Protein AF-A0A510GII1-F1 (afdb_monomer)

pLDDT: mean 82.81, std 13.66, range [40.91, 98.44]

Solvent-accessible surface area (backbone atoms only — not comparable to full-atom values): 6158 Å² total; per-residue (Å²): 137,56,74,67,61,56,53,52,54,51,51,52,53,51,50,52,54,51,49,54,52,51,53,51,47,52,50,32,46,54,53,15,54,53,28,40,76,70,72,36,34,80,61,14,38,60,32,24,57,77,65,66,38,58,73,62,37,41,52,32,32,56,52,50,45,73,67,44,67,97,53,77,66,36,60,53,39,49,52,56,40,51,52,51,53,53,53,56,48,52,53,50,53,50,52,52,50,50,33,60,72,69,68,50,87,68,67,93,84,74,130

Organism: NCBI:txid238800

Secondary structure (DSSP, 8-state):
--HHHHHHHHHHHHHHHHHHHHHHHHHHHHHHHHHHHTT-HHHHHHHHHTTT-HHHHHHHHHHHHHH--SSTHHHHHHHHHHHHHHHHHHHHHHHHHHHHHTT----TT--

Mean predicted aligned error: 10.23 Å

Sequence (111 aa):
MSEEEDYNGALANYNAALTCNEELKEMYNKIGDMLFNLGREDSAIIFYRKNNKLDSILKCYDSLINKAEKPIKYDLYMDQGNELRFQKQQEADAAESYFKAAGVVRDPQKQ

Structure (mmCIF, N/CA/C/O backbone):
data_AF-A0A510GII1-F1
#
_entry.id   AF-A0A510GII1-F1
#
loop_
_atom_site.group_PDB
_atom_site.id
_atom_site.type_symbol
_atom_site.label_atom_id
_atom_site.label_alt_id
_atom_site.label_comp_id
_atom_site.label_asym_id
_atom_site.label_entity_id
_atom_site.label_seq_id
_atom_site.pdbx_PDB_ins_code
_atom_site.Cartn_x
_atom_site.Cartn_y
_atom_site.Cartn_z
_atom_site.occupancy
_atom_site.B_iso_or_equiv
_atom_site.auth_seq_id
_atom_site.auth_comp_id
_atom_site.auth_asym_id
_atom_site.auth_atom_id
_atom_site.pdbx_PDB_model_num
ATOM 1 N N . MET A 1 1 ? -33.569 3.360 30.890 1.00 53.44 1 MET A N 1
ATOM 2 C CA . MET A 1 1 ? -32.369 3.373 30.041 1.00 53.44 1 MET A CA 1
ATOM 3 C C . MET A 1 1 ? -31.806 4.768 30.140 1.00 53.44 1 MET A C 1
ATOM 5 O O . MET A 1 1 ? -32.528 5.713 29.836 1.00 53.44 1 MET A O 1
ATOM 9 N N . SER A 1 2 ? -30.643 4.900 30.771 1.00 67.75 2 SER A N 1
ATOM 10 C CA . SER A 1 2 ? -29.988 6.193 30.981 1.00 67.75 2 SER A CA 1
ATOM 11 C C . SER A 1 2 ? -29.256 6.609 29.707 1.00 67.75 2 SER A C 1
ATOM 13 O O . SER A 1 2 ? -28.845 5.758 28.924 1.00 67.75 2 SER A O 1
ATOM 15 N N . GLU A 1 3 ? -29.053 7.911 29.513 1.00 64.50 3 GLU A N 1
ATOM 16 C CA . GLU A 1 3 ? -28.280 8.449 28.384 1.00 64.50 3 GLU A CA 1
ATOM 17 C C . GLU A 1 3 ? -26.870 7.820 28.290 1.00 64.50 3 GLU A C 1
ATOM 19 O O . GLU A 1 3 ? -26.337 7.643 27.199 1.00 64.50 3 GLU A O 1
ATOM 24 N N . GLU A 1 4 ? -26.289 7.386 29.416 1.00 64.75 4 GLU A N 1
ATOM 25 C CA . GLU A 1 4 ? -25.009 6.662 29.466 1.00 64.75 4 GLU A CA 1
ATOM 26 C C . GLU A 1 4 ? -25.027 5.284 28.776 1.00 64.75 4 GLU A C 1
ATOM 28 O O . GLU A 1 4 ? -24.008 4.880 28.212 1.00 64.75 4 GLU A O 1
ATOM 33 N N . GLU A 1 5 ? -26.147 4.551 28.784 1.00 71.81 5 GLU A N 1
ATOM 34 C CA . GLU A 1 5 ? -26.258 3.277 28.050 1.00 71.81 5 GLU A CA 1
ATOM 35 C C . GLU A 1 5 ? -26.227 3.506 26.530 1.00 71.81 5 GLU A C 1
ATOM 37 O O . GLU A 1 5 ? -25.550 2.765 25.812 1.00 71.81 5 GLU A O 1
ATOM 42 N N . ASP A 1 6 ? -26.873 4.573 26.046 1.00 74.62 6 ASP A N 1
ATOM 43 C CA . ASP A 1 6 ? -26.901 4.924 24.620 1.00 74.62 6 ASP A CA 1
ATOM 44 C C . ASP A 1 6 ? -25.528 5.400 24.112 1.00 74.62 6 ASP A C 1
ATOM 46 O O . ASP A 1 6 ? -25.091 5.000 23.026 1.00 74.62 6 ASP A O 1
ATOM 50 N N . TYR A 1 7 ? -24.788 6.189 24.903 1.00 81.62 7 TYR A N 1
ATOM 51 C CA . TYR A 1 7 ? -23.439 6.633 24.520 1.00 81.62 7 TYR A CA 1
ATOM 52 C C . TYR A 1 7 ? -22.437 5.478 24.431 1.00 81.62 7 TYR A C 1
ATOM 54 O O . TYR A 1 7 ? -21.626 5.433 23.501 1.00 81.62 7 TYR A O 1
ATOM 62 N N . ASN A 1 8 ? -22.503 4.517 25.353 1.00 85.19 8 ASN A N 1
ATOM 63 C CA . ASN A 1 8 ? -21.622 3.350 25.324 1.00 85.19 8 ASN A CA 1
ATOM 64 C C . ASN A 1 8 ? -21.906 2.447 24.112 1.00 85.19 8 ASN A C 1
ATOM 66 O O . ASN A 1 8 ? -20.969 1.981 23.460 1.00 85.19 8 ASN A O 1
ATOM 70 N N . GLY A 1 9 ? -23.182 2.257 23.756 1.00 86.94 9 GLY A N 1
ATOM 71 C CA . GLY A 1 9 ? -23.571 1.536 22.541 1.00 86.94 9 GLY A CA 1
ATOM 72 C C . GLY A 1 9 ? -23.087 2.227 21.261 1.00 86.94 9 GLY A C 1
ATOM 73 O O . GLY A 1 9 ? -22.551 1.575 20.361 1.00 86.94 9 GLY A O 1
ATOM 74 N N . ALA A 1 10 ? -23.200 3.557 21.190 1.00 86.06 10 ALA A N 1
ATOM 75 C CA . ALA A 1 10 ? -22.697 4.336 20.060 1.00 86.06 10 ALA A CA 1
ATOM 76 C C . ALA A 1 10 ? -21.168 4.229 19.913 1.00 86.06 10 ALA A C 1
ATOM 78 O O . ALA A 1 10 ? -20.672 3.980 18.813 1.00 86.06 10 ALA A O 1
ATOM 79 N N . LEU A 1 11 ? -20.417 4.352 21.012 1.00 90.44 11 LEU A N 1
ATOM 80 C CA . LEU A 1 11 ? -18.958 4.206 21.010 1.00 90.44 11 LEU A CA 1
ATOM 81 C C . LEU A 1 11 ? -18.512 2.807 20.569 1.00 90.44 11 LEU A C 1
ATOM 83 O O . LEU A 1 11 ? -17.578 2.688 19.776 1.00 90.44 11 LEU A O 1
ATOM 87 N N . ALA A 1 12 ? -19.193 1.753 21.026 1.00 90.19 12 ALA A N 1
ATOM 88 C CA . ALA A 1 12 ? -18.911 0.386 20.593 1.00 90.19 12 ALA A CA 1
ATOM 89 C C . ALA A 1 12 ? -19.109 0.212 19.075 1.00 90.19 12 ALA A C 1
ATOM 91 O O . ALA A 1 12 ? -18.253 -0.369 18.407 1.00 90.19 12 ALA A O 1
ATOM 92 N N . ASN A 1 13 ? -20.184 0.781 18.516 1.00 87.88 13 ASN A N 1
ATOM 93 C CA . ASN A 1 13 ? -20.448 0.751 17.075 1.00 87.88 13 ASN A CA 1
ATOM 94 C C . ASN A 1 13 ? -19.396 1.527 16.266 1.00 87.88 13 ASN A C 1
ATOM 96 O O . ASN A 1 13 ? -18.940 1.038 15.232 1.00 87.88 13 ASN A O 1
ATOM 100 N N . TYR A 1 14 ? -18.972 2.708 16.733 1.00 88.38 14 TYR A N 1
ATOM 101 C CA . TYR A 1 14 ? -17.901 3.467 16.078 1.00 88.38 14 TYR A CA 1
ATOM 102 C C . TYR A 1 14 ? -16.565 2.729 16.118 1.00 88.38 14 TYR A C 1
ATOM 104 O O . TYR A 1 14 ? -15.886 2.657 15.096 1.00 88.38 14 TYR A O 1
ATOM 112 N N . ASN A 1 15 ? -16.207 2.135 17.258 1.00 87.81 15 ASN A N 1
ATOM 113 C CA . ASN A 1 15 ? -14.986 1.342 17.377 1.00 87.81 15 ASN A CA 1
ATOM 114 C C . ASN A 1 15 ? -15.014 0.131 16.441 1.00 87.81 15 ASN A C 1
ATOM 116 O O . ASN A 1 15 ? -14.044 -0.093 15.726 1.00 87.81 15 ASN A O 1
ATOM 120 N N . ALA A 1 16 ? -16.135 -0.593 16.363 1.00 87.62 16 ALA A N 1
ATOM 121 C CA . ALA A 1 16 ? -16.283 -1.700 15.422 1.00 87.62 16 ALA A CA 1
ATOM 122 C C . ALA A 1 16 ? -16.113 -1.238 13.963 1.00 87.62 16 ALA A C 1
ATOM 124 O O . ALA A 1 16 ? -15.389 -1.868 13.194 1.00 87.62 16 ALA A O 1
ATOM 125 N N . ALA A 1 17 ? -16.712 -0.102 13.590 1.00 87.19 17 ALA A N 1
ATOM 126 C CA . ALA A 1 17 ? -16.550 0.470 12.256 1.00 87.19 17 ALA A CA 1
ATOM 127 C C . ALA A 1 17 ? -15.093 0.879 11.961 1.00 87.19 17 ALA A C 1
ATOM 129 O O . ALA A 1 17 ? -14.602 0.655 10.852 1.00 87.19 17 ALA A O 1
ATOM 130 N N . LEU A 1 18 ? -14.386 1.454 12.940 1.00 88.31 18 LEU A N 1
ATOM 131 C CA . LEU A 1 18 ? -12.964 1.787 12.823 1.00 88.31 18 LEU A CA 1
ATOM 132 C C . LEU A 1 18 ? -12.108 0.527 12.649 1.00 88.31 18 LEU A C 1
ATOM 134 O O . LEU A 1 18 ? -11.320 0.474 11.707 1.00 88.31 18 LEU A O 1
ATOM 138 N N . THR A 1 19 ? -12.320 -0.508 13.466 1.00 88.56 19 THR A N 1
ATOM 139 C CA . THR A 1 19 ? -11.606 -1.789 13.358 1.00 88.56 19 THR A CA 1
ATOM 140 C C . THR A 1 19 ? -11.835 -2.453 12.002 1.00 88.56 19 THR A C 1
ATOM 142 O O . THR A 1 19 ? -10.872 -2.827 11.339 1.00 88.56 19 THR A O 1
ATOM 145 N N . CYS A 1 20 ? -13.079 -2.526 11.516 1.00 86.88 20 CYS A N 1
ATOM 146 C CA . CYS A 1 20 ? -13.356 -3.073 10.184 1.00 86.88 20 CYS A CA 1
ATOM 147 C C . CYS A 1 20 ? -12.639 -2.287 9.074 1.00 86.88 20 CYS A C 1
ATOM 149 O O . CYS A 1 20 ? -12.144 -2.877 8.112 1.00 86.88 20 CYS A O 1
ATOM 151 N N . ASN A 1 21 ? -12.555 -0.959 9.198 1.00 86.75 21 ASN A N 1
ATOM 152 C CA . ASN A 1 21 ? -11.811 -0.136 8.247 1.00 86.75 21 ASN A CA 1
ATOM 153 C C . ASN A 1 21 ? -10.301 -0.407 8.308 1.00 86.75 21 ASN A C 1
ATOM 155 O O . ASN A 1 21 ? -9.644 -0.406 7.268 1.00 86.75 21 ASN A O 1
ATOM 159 N N . GLU A 1 22 ? -9.738 -0.631 9.494 1.00 90.81 22 GLU A N 1
ATOM 160 C CA . GLU A 1 22 ? -8.325 -0.983 9.672 1.00 90.81 22 GLU A CA 1
ATOM 161 C C . GLU A 1 22 ? -7.997 -2.356 9.081 1.00 90.81 22 GLU A C 1
ATOM 163 O O . GLU A 1 22 ? -7.058 -2.466 8.290 1.00 90.81 22 GLU A O 1
ATOM 168 N N . GLU A 1 23 ? -8.812 -3.373 9.363 1.00 92.94 23 GLU A N 1
ATOM 169 C CA . GLU A 1 23 ? -8.666 -4.713 8.784 1.00 92.94 23 GLU A CA 1
ATOM 170 C C . GLU A 1 23 ? -8.775 -4.675 7.255 1.00 92.94 23 GLU A C 1
ATOM 172 O O . GLU A 1 23 ? -7.974 -5.288 6.546 1.00 92.94 23 GLU A O 1
ATOM 177 N N . LEU A 1 24 ? -9.721 -3.898 6.717 1.00 91.94 24 LEU A N 1
ATOM 178 C CA . LEU A 1 24 ? -9.875 -3.727 5.274 1.00 91.94 24 LEU A CA 1
ATOM 179 C C . LEU A 1 24 ? -8.637 -3.071 4.643 1.00 91.94 24 LEU A C 1
ATOM 181 O O . LEU A 1 24 ? -8.164 -3.518 3.592 1.00 91.94 24 LEU A O 1
ATOM 185 N N . LYS A 1 25 ? -8.073 -2.044 5.293 1.00 92.50 25 LYS A N 1
ATOM 186 C CA . LYS A 1 25 ? -6.812 -1.423 4.863 1.00 92.50 25 LYS A CA 1
ATOM 187 C C . LYS A 1 25 ? -5.672 -2.442 4.895 1.00 92.50 25 LYS A C 1
ATOM 189 O O . LYS A 1 25 ? -4.926 -2.552 3.921 1.00 92.50 25 LYS A O 1
ATOM 194 N N . GLU A 1 26 ? -5.538 -3.218 5.965 1.00 93.81 26 GLU A N 1
ATOM 195 C CA . GLU A 1 26 ? -4.512 -4.259 6.060 1.00 93.81 26 GLU A CA 1
ATOM 196 C C . GLU A 1 26 ? -4.653 -5.294 4.933 1.00 93.81 26 GLU A C 1
ATOM 198 O O . GLU A 1 26 ? -3.665 -5.650 4.285 1.00 93.81 26 GLU A O 1
ATOM 203 N N . MET A 1 27 ? -5.881 -5.713 4.625 1.00 95.62 27 MET A N 1
ATOM 204 C CA . MET A 1 27 ? -6.162 -6.658 3.546 1.00 95.62 27 MET A CA 1
ATOM 205 C C . MET A 1 27 ? -5.765 -6.120 2.171 1.00 95.62 27 MET A C 1
ATOM 207 O O . MET A 1 27 ? -5.093 -6.824 1.414 1.00 95.62 27 MET A O 1
ATOM 211 N N . TYR A 1 28 ? -6.100 -4.868 1.844 1.00 96.94 28 TYR A N 1
ATOM 212 C CA . TYR A 1 28 ? -5.642 -4.251 0.595 1.00 96.94 28 TYR A CA 1
ATOM 213 C C . TYR A 1 28 ? -4.111 -4.198 0.505 1.00 96.94 28 TYR A C 1
ATOM 215 O O . TYR A 1 28 ? -3.553 -4.487 -0.554 1.00 96.94 28 TYR A O 1
ATOM 223 N N . ASN A 1 29 ? -3.424 -3.903 1.614 1.00 95.06 29 ASN A N 1
ATOM 224 C CA . ASN A 1 29 ? -1.961 -3.909 1.652 1.00 95.06 29 ASN A CA 1
ATOM 225 C C . ASN A 1 29 ? -1.392 -5.305 1.377 1.00 95.06 29 ASN A C 1
ATOM 227 O O . ASN A 1 29 ? -0.509 -5.435 0.532 1.00 95.06 29 ASN A O 1
ATOM 231 N N . LYS A 1 30 ? -1.929 -6.344 2.030 1.00 97.69 30 LYS A N 1
ATOM 232 C CA . LYS A 1 30 ? -1.499 -7.738 1.834 1.00 97.69 30 LYS A CA 1
ATOM 233 C C . LYS A 1 30 ? -1.705 -8.213 0.397 1.00 97.69 30 LYS A C 1
ATOM 235 O O . LYS A 1 30 ? -0.823 -8.857 -0.164 1.00 97.69 30 LYS A O 1
ATOM 240 N N . ILE A 1 31 ? -2.841 -7.876 -0.218 1.00 97.56 31 ILE A N 1
ATOM 241 C CA . ILE A 1 31 ? -3.114 -8.225 -1.619 1.00 97.56 31 ILE A CA 1
ATOM 242 C C . ILE A 1 31 ? -2.133 -7.509 -2.554 1.00 97.56 31 ILE A C 1
ATOM 244 O O . ILE A 1 31 ? -1.590 -8.142 -3.458 1.00 97.56 31 ILE A O 1
ATOM 248 N N . GLY A 1 32 ? -1.866 -6.219 -2.321 1.00 97.94 32 GLY A N 1
ATOM 249 C CA . GLY A 1 32 ? -0.861 -5.467 -3.075 1.00 97.94 32 GLY A CA 1
ATOM 250 C C . GLY A 1 32 ? 0.531 -6.097 -2.974 1.00 97.94 32 GLY A C 1
ATOM 251 O O . GLY A 1 32 ? 1.159 -6.344 -4.001 1.00 97.94 32 GLY A O 1
ATOM 252 N N . ASP A 1 33 ? 0.968 -6.441 -1.758 1.00 98.06 33 ASP A N 1
ATOM 253 C CA . ASP A 1 33 ? 2.270 -7.074 -1.507 1.00 98.06 33 ASP A CA 1
ATOM 254 C C . ASP A 1 33 ? 2.368 -8.448 -2.200 1.00 98.06 33 ASP A C 1
ATOM 256 O O . ASP A 1 33 ? 3.368 -8.755 -2.850 1.00 98.06 33 ASP A O 1
ATOM 260 N N . MET A 1 34 ? 1.306 -9.257 -2.146 1.00 98.44 34 MET A N 1
ATOM 261 C CA . MET A 1 34 ? 1.235 -10.538 -2.853 1.00 98.44 34 MET A CA 1
ATOM 262 C C . MET A 1 34 ? 1.325 -10.362 -4.377 1.00 98.44 34 MET A C 1
ATOM 264 O O . MET A 1 34 ? 2.083 -11.073 -5.032 1.00 98.44 34 MET A O 1
ATOM 268 N N . LEU A 1 35 ? 0.578 -9.416 -4.954 1.00 98.25 35 LEU A N 1
ATOM 269 C CA . LEU A 1 35 ? 0.597 -9.147 -6.397 1.00 98.25 35 LEU A CA 1
ATOM 270 C C . LEU A 1 35 ? 1.960 -8.634 -6.866 1.00 98.25 35 LEU A C 1
ATOM 272 O O . LEU A 1 35 ? 2.443 -9.067 -7.911 1.00 98.25 35 LEU A O 1
ATOM 276 N N . PHE A 1 36 ? 2.593 -7.758 -6.086 1.00 97.50 36 PHE A N 1
ATOM 277 C CA . PHE A 1 36 ? 3.939 -7.269 -6.368 1.00 97.50 36 PHE A CA 1
ATOM 278 C C . PHE A 1 36 ? 4.954 -8.419 -6.380 1.00 97.50 36 PHE A C 1
ATOM 280 O O . PHE A 1 36 ? 5.701 -8.567 -7.345 1.00 97.50 36 PHE A O 1
ATOM 287 N N . ASN A 1 37 ? 4.916 -9.296 -5.371 1.00 96.75 37 ASN A N 1
ATOM 288 C CA . ASN A 1 37 ? 5.798 -10.466 -5.290 1.00 96.75 37 ASN A CA 1
ATOM 289 C C . ASN A 1 37 ? 5.572 -11.473 -6.433 1.00 96.75 37 ASN A C 1
ATOM 291 O O . ASN A 1 37 ? 6.498 -12.180 -6.823 1.00 96.75 37 ASN A O 1
ATOM 295 N N . LEU A 1 38 ? 4.364 -11.518 -7.002 1.00 97.19 38 LEU A N 1
ATOM 296 C CA . LEU A 1 38 ? 4.043 -12.297 -8.203 1.00 97.19 38 LEU A CA 1
ATOM 297 C C . LEU A 1 38 ? 4.452 -11.599 -9.516 1.00 97.19 38 LEU A C 1
ATOM 299 O O . LEU A 1 38 ? 4.161 -12.117 -10.594 1.00 97.19 38 LEU A O 1
ATOM 303 N N . GLY A 1 39 ? 5.088 -10.423 -9.456 1.00 94.31 39 GLY A N 1
ATOM 304 C CA . GLY A 1 39 ? 5.480 -9.640 -10.630 1.00 94.31 39 GLY A CA 1
ATOM 305 C C . GLY A 1 39 ? 4.295 -9.053 -11.400 1.00 94.31 39 GLY A C 1
ATOM 306 O O . GLY A 1 39 ? 4.367 -8.919 -12.620 1.00 94.31 39 GLY A O 1
ATOM 307 N N . ARG A 1 40 ? 3.185 -8.772 -10.704 1.00 96.25 40 ARG A N 1
ATOM 308 C CA . ARG A 1 40 ? 1.972 -8.134 -11.239 1.00 96.25 40 ARG A CA 1
ATOM 309 C C . ARG A 1 40 ? 1.852 -6.698 -10.727 1.00 96.25 40 ARG A C 1
ATOM 311 O O . ARG A 1 40 ? 0.872 -6.345 -10.069 1.00 96.25 40 ARG A O 1
ATOM 318 N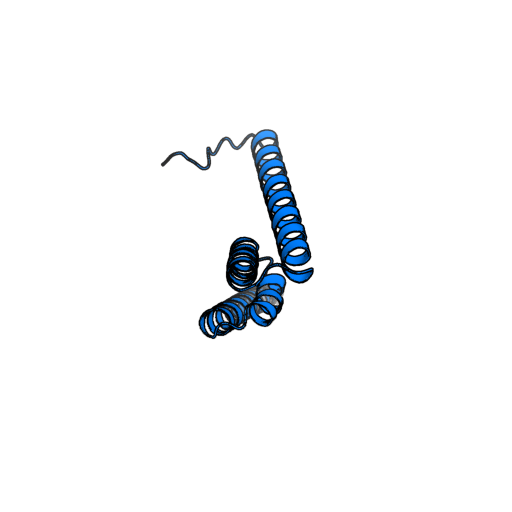 N . GLU A 1 41 ? 2.847 -5.869 -11.020 1.00 95.19 41 GLU A N 1
ATOM 319 C CA . GLU A 1 41 ? 2.963 -4.503 -10.496 1.00 95.19 41 GLU A CA 1
ATOM 320 C C . GLU A 1 41 ? 1.767 -3.608 -10.845 1.00 95.19 41 GLU A C 1
ATOM 322 O O . GLU A 1 41 ? 1.233 -2.946 -9.958 1.00 95.19 41 GLU A O 1
ATOM 327 N N . ASP A 1 42 ? 1.275 -3.644 -12.091 1.00 92.69 42 ASP A N 1
ATOM 328 C CA . ASP A 1 42 ? 0.095 -2.861 -12.504 1.00 92.69 42 ASP A CA 1
ATOM 329 C C . ASP A 1 42 ? -1.133 -3.182 -11.626 1.00 92.69 42 ASP A C 1
ATOM 331 O O . ASP A 1 42 ? -1.905 -2.299 -11.249 1.00 92.69 42 ASP A O 1
ATOM 335 N N . SER A 1 43 ? -1.302 -4.458 -11.253 1.00 95.12 43 SER A N 1
ATOM 336 C CA . SER A 1 43 ? -2.384 -4.886 -10.358 1.00 95.12 43 SER A CA 1
ATOM 337 C C . SER A 1 43 ? -2.116 -4.482 -8.908 1.00 95.12 43 SER A C 1
ATOM 339 O O . SER A 1 43 ? -3.041 -4.062 -8.216 1.00 95.12 43 SER A O 1
ATOM 341 N N . ALA A 1 44 ? -0.866 -4.569 -8.445 1.00 97.44 44 ALA A N 1
ATOM 342 C CA . ALA A 1 44 ? -0.483 -4.154 -7.097 1.00 97.44 44 ALA A CA 1
ATOM 343 C C . ALA A 1 44 ? -0.773 -2.661 -6.851 1.00 97.44 44 ALA A C 1
ATOM 345 O O . ALA A 1 44 ? -1.314 -2.303 -5.801 1.00 97.44 44 ALA A O 1
ATOM 346 N N . ILE A 1 45 ? -0.520 -1.799 -7.847 1.00 95.94 45 ILE A N 1
ATOM 347 C CA . ILE A 1 45 ? -0.803 -0.354 -7.786 1.00 95.94 45 ILE A CA 1
ATOM 348 C C . ILE A 1 45 ? -2.277 -0.079 -7.460 1.00 95.94 45 ILE A C 1
ATOM 350 O O . ILE A 1 45 ? -2.566 0.791 -6.637 1.00 95.94 45 ILE A O 1
ATOM 354 N N . ILE A 1 46 ? -3.217 -0.826 -8.051 1.00 95.25 46 ILE A N 1
ATOM 355 C CA . ILE A 1 46 ? -4.659 -0.648 -7.805 1.00 95.25 46 ILE A CA 1
ATOM 356 C C . ILE A 1 46 ? -4.990 -0.842 -6.320 1.00 95.25 46 ILE A C 1
ATOM 358 O O . ILE A 1 46 ? -5.748 -0.054 -5.752 1.00 95.25 46 ILE A O 1
ATOM 362 N N . PHE A 1 47 ? -4.408 -1.861 -5.685 1.00 96.19 47 PHE A N 1
ATOM 363 C CA . PHE A 1 47 ? -4.655 -2.167 -4.276 1.00 96.19 47 PHE A CA 1
ATOM 364 C C . PHE A 1 47 ? -3.935 -1.200 -3.337 1.00 96.19 47 PHE A C 1
ATOM 366 O O . PHE A 1 47 ? -4.543 -0.719 -2.383 1.00 96.19 47 PHE A O 1
ATOM 373 N N . TYR A 1 48 ? -2.694 -0.816 -3.635 1.00 96.38 48 TYR A N 1
ATOM 374 C CA . TYR A 1 48 ? -1.988 0.190 -2.837 1.00 96.38 48 TYR A CA 1
ATOM 375 C C . TYR A 1 48 ? -2.648 1.573 -2.884 1.00 96.38 48 TYR A C 1
ATOM 377 O O . TYR A 1 48 ? -2.644 2.286 -1.877 1.00 96.38 48 TYR A O 1
ATOM 385 N N . ARG A 1 49 ? -3.280 1.938 -4.009 1.00 94.31 49 ARG A N 1
ATOM 386 C CA . ARG A 1 49 ? -4.064 3.179 -4.137 1.00 94.31 49 ARG A CA 1
ATOM 387 C C . ARG A 1 49 ? -5.286 3.214 -3.221 1.00 94.31 49 ARG A C 1
ATOM 389 O O . ARG A 1 49 ? -5.686 4.299 -2.824 1.00 94.31 49 ARG A O 1
ATOM 396 N N . LYS A 1 50 ? -5.856 2.067 -2.824 1.00 92.25 50 LYS A N 1
ATOM 397 C CA . LYS A 1 50 ? -6.982 2.036 -1.866 1.00 92.25 50 LYS A CA 1
ATOM 398 C C . LYS A 1 50 ? -6.608 2.581 -0.486 1.00 92.25 50 LYS A C 1
ATOM 400 O O . LYS A 1 50 ? -7.491 3.037 0.231 1.00 92.25 50 LYS A O 1
ATOM 405 N N . ASN A 1 51 ? -5.317 2.573 -0.153 1.00 91.50 51 ASN A N 1
ATOM 406 C CA . ASN A 1 51 ? -4.788 3.032 1.129 1.00 91.50 51 ASN A CA 1
ATOM 407 C C . ASN A 1 51 ? -3.788 4.186 0.998 1.00 91.50 51 ASN A C 1
ATOM 409 O O . ASN A 1 51 ? -3.074 4.461 1.958 1.00 91.50 51 ASN A O 1
ATOM 413 N N . ASN A 1 52 ? -3.673 4.812 -0.180 1.00 89.25 52 ASN A N 1
ATOM 414 C CA . ASN A 1 52 ? -2.658 5.834 -0.463 1.00 89.25 52 ASN A CA 1
ATOM 415 C C . ASN A 1 52 ? -1.232 5.398 -0.059 1.00 89.25 52 ASN A C 1
ATOM 417 O O . ASN A 1 52 ? -0.451 6.193 0.458 1.00 89.25 52 ASN A O 1
ATOM 421 N N . LYS A 1 53 ? -0.864 4.124 -0.274 1.00 93.12 53 LYS A N 1
ATOM 422 C CA . LYS A 1 53 ? 0.465 3.591 0.090 1.00 93.12 53 LYS A CA 1
ATOM 423 C C . LYS A 1 53 ? 1.511 4.021 -0.949 1.00 93.12 53 LYS A C 1
ATOM 425 O O . LYS A 1 53 ? 2.011 3.198 -1.718 1.00 93.12 53 LYS A O 1
ATOM 430 N N . LEU A 1 54 ? 1.807 5.323 -0.989 1.00 89.56 54 LEU A N 1
ATOM 431 C CA . LEU A 1 54 ? 2.625 5.979 -2.017 1.00 89.56 54 LEU A CA 1
ATOM 432 C C . LEU A 1 54 ? 3.989 5.303 -2.205 1.00 89.56 54 LEU A C 1
ATOM 434 O O . LEU A 1 54 ? 4.386 5.041 -3.334 1.00 89.56 54 LEU A O 1
ATOM 438 N N . ASP A 1 55 ? 4.660 4.921 -1.116 1.00 91.62 55 ASP A N 1
ATOM 439 C CA . ASP A 1 55 ? 5.965 4.246 -1.183 1.00 91.62 55 ASP A CA 1
ATOM 440 C C . ASP A 1 55 ? 5.914 2.899 -1.898 1.00 91.62 55 ASP A C 1
ATOM 442 O O . ASP A 1 55 ? 6.821 2.544 -2.649 1.00 91.62 55 ASP A O 1
ATOM 446 N N . SER A 1 56 ? 4.841 2.140 -1.694 1.00 95.44 56 SER A N 1
ATOM 447 C CA . SER A 1 56 ? 4.647 0.871 -2.390 1.00 95.44 56 SER A CA 1
ATOM 448 C C . SER A 1 56 ? 4.281 1.077 -3.858 1.00 95.44 56 SER A C 1
ATOM 450 O O . SER A 1 56 ? 4.737 0.316 -4.709 1.00 95.44 56 SER A O 1
ATOM 452 N N . ILE A 1 57 ? 3.509 2.120 -4.174 1.00 93.94 57 ILE A N 1
ATOM 453 C CA . ILE A 1 57 ? 3.184 2.489 -5.558 1.00 93.94 57 ILE A CA 1
ATOM 454 C C . ILE A 1 57 ? 4.455 2.908 -6.311 1.00 93.94 57 ILE A C 1
ATOM 456 O O . ILE A 1 57 ? 4.683 2.438 -7.422 1.00 93.94 57 ILE A O 1
ATOM 460 N N . LEU A 1 58 ? 5.316 3.723 -5.696 1.00 92.06 58 LEU A N 1
ATOM 461 C CA . LEU A 1 58 ? 6.597 4.134 -6.279 1.00 92.06 58 LEU A CA 1
ATOM 462 C C . LEU A 1 58 ? 7.502 2.935 -6.571 1.00 92.06 58 LEU A C 1
ATOM 464 O O . LEU A 1 58 ? 8.022 2.829 -7.676 1.00 92.06 58 LEU A O 1
ATOM 468 N N . LYS A 1 59 ? 7.604 1.976 -5.641 1.00 93.75 59 LYS A N 1
ATOM 469 C CA . LYS A 1 59 ? 8.343 0.722 -5.874 1.00 93.75 59 LYS A CA 1
ATOM 470 C C . LYS A 1 59 ? 7.797 -0.079 -7.059 1.00 93.75 59 LYS A C 1
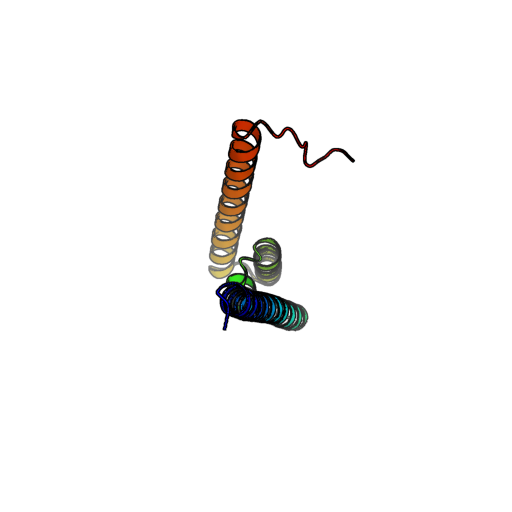ATOM 472 O O . LYS A 1 59 ? 8.573 -0.693 -7.786 1.00 93.75 59 LYS A O 1
ATOM 477 N N . CYS A 1 60 ? 6.477 -0.083 -7.263 1.00 92.44 60 CYS A N 1
ATOM 478 C CA . CYS A 1 60 ? 5.868 -0.721 -8.431 1.00 92.44 60 CYS A CA 1
ATOM 479 C C . CYS A 1 60 ? 6.292 -0.025 -9.725 1.00 92.44 60 CYS A C 1
ATOM 481 O O . CYS A 1 60 ? 6.679 -0.709 -10.669 1.00 92.44 60 CYS A O 1
ATOM 483 N N . TYR A 1 61 ? 6.265 1.311 -9.758 1.00 91.25 61 TYR A N 1
ATOM 484 C CA . TYR A 1 61 ? 6.728 2.070 -10.918 1.00 91.25 61 TYR A CA 1
ATOM 485 C C . TYR A 1 61 ? 8.212 1.840 -11.191 1.00 91.25 61 TYR A C 1
ATOM 487 O O . TYR A 1 61 ? 8.550 1.498 -12.318 1.00 91.25 61 TYR A O 1
ATOM 495 N N . ASP A 1 62 ? 9.077 1.914 -10.176 1.00 90.31 62 ASP A N 1
ATOM 496 C CA . ASP A 1 62 ? 10.511 1.638 -10.332 1.00 90.31 62 ASP A CA 1
ATOM 497 C C . ASP A 1 62 ? 10.750 0.217 -10.892 1.00 90.31 62 ASP A C 1
ATOM 499 O O . ASP A 1 62 ? 11.559 0.027 -11.801 1.00 90.31 62 ASP A O 1
ATOM 503 N N . SER A 1 63 ? 10.009 -0.791 -10.408 1.00 91.75 63 SER A N 1
ATOM 504 C CA . SER A 1 63 ? 10.076 -2.162 -10.942 1.00 91.75 63 SER A CA 1
ATOM 505 C C . SER A 1 63 ? 9.620 -2.243 -12.406 1.00 91.75 63 SER A C 1
ATOM 507 O O . SER A 1 63 ? 10.295 -2.855 -13.236 1.00 91.75 63 SER A O 1
ATOM 509 N N . LEU A 1 64 ? 8.502 -1.594 -12.752 1.0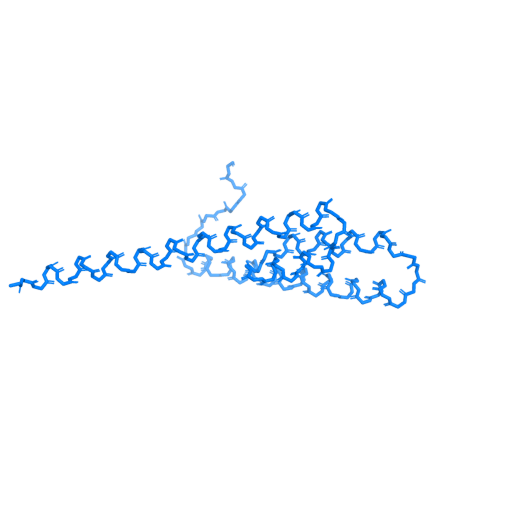0 89.56 64 LEU A N 1
ATOM 510 C CA . LEU A 1 64 ? 7.974 -1.548 -14.121 1.00 89.56 64 LEU A CA 1
ATOM 511 C C . LEU A 1 64 ? 8.935 -0.850 -15.088 1.00 89.56 64 LEU A C 1
ATOM 513 O O . LEU A 1 64 ? 9.141 -1.343 -16.193 1.00 89.56 64 LEU A O 1
ATOM 517 N N . ILE A 1 65 ? 9.552 0.252 -14.662 1.00 87.00 65 ILE A N 1
ATOM 518 C CA . ILE A 1 65 ? 10.569 0.998 -15.412 1.00 87.00 65 ILE A CA 1
ATOM 519 C C . ILE A 1 65 ? 11.778 0.105 -15.706 1.00 87.00 65 ILE A C 1
ATOM 521 O O . ILE A 1 65 ? 12.241 0.060 -16.842 1.00 87.00 65 ILE A O 1
ATOM 525 N N . ASN A 1 66 ? 12.252 -0.653 -14.712 1.00 86.44 66 ASN A N 1
ATOM 526 C CA . ASN A 1 66 ? 13.372 -1.583 -14.883 1.00 86.44 66 ASN A CA 1
ATOM 527 C C . ASN A 1 66 ? 13.043 -2.756 -15.822 1.00 86.44 66 ASN A C 1
ATOM 529 O O . ASN A 1 66 ? 13.935 -3.273 -16.493 1.00 86.44 66 ASN A O 1
ATOM 533 N N . LYS A 1 67 ? 11.780 -3.201 -15.850 1.00 85.62 67 LYS A N 1
ATOM 534 C CA . LYS A 1 67 ? 11.304 -4.285 -16.727 1.00 85.62 67 LYS A CA 1
ATOM 535 C C . LYS A 1 67 ? 10.974 -3.821 -18.141 1.00 85.62 67 LYS A C 1
ATOM 537 O O . LYS A 1 67 ? 10.962 -4.641 -19.058 1.00 85.62 67 LYS A O 1
ATOM 542 N N . ALA A 1 68 ? 10.642 -2.549 -18.319 1.00 74.94 68 ALA A N 1
ATOM 543 C CA . ALA A 1 68 ? 10.318 -2.013 -19.623 1.00 74.94 68 ALA A CA 1
ATOM 544 C C . ALA A 1 68 ? 11.592 -1.960 -20.484 1.00 74.94 68 ALA A C 1
ATOM 546 O O . ALA A 1 68 ? 12.563 -1.285 -20.145 1.00 74.94 68 ALA A O 1
ATOM 547 N N . GLU A 1 69 ? 11.572 -2.610 -21.653 1.00 64.44 69 GLU A N 1
ATOM 548 C CA . GLU A 1 69 ? 12.403 -2.140 -22.769 1.00 64.44 69 GLU A CA 1
ATOM 549 C C . GLU A 1 69 ? 12.045 -0.664 -23.035 1.00 64.44 69 GLU A C 1
ATOM 551 O O . GLU A 1 69 ? 11.002 -0.204 -22.578 1.00 64.44 69 GLU A 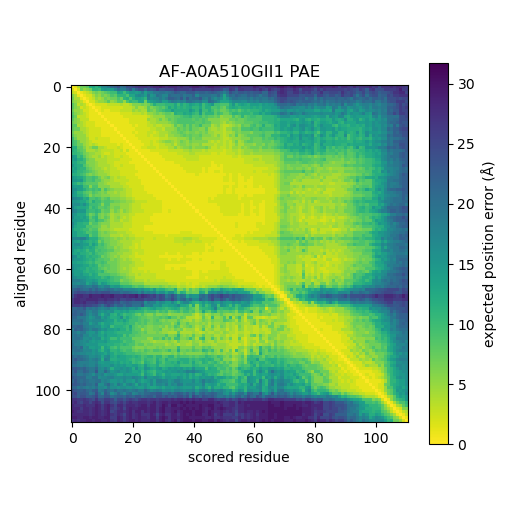O 1
ATOM 556 N N . LYS A 1 70 ? 12.876 0.130 -23.719 1.00 65.38 70 LYS A N 1
ATOM 557 C CA . LYS A 1 70 ? 12.572 1.558 -23.945 1.00 65.38 70 LYS A CA 1
ATOM 558 C C . LYS A 1 70 ? 11.563 1.772 -25.101 1.00 65.38 70 LYS A C 1
ATOM 560 O O . LYS A 1 70 ? 12.004 2.022 -26.222 1.00 65.38 70 LYS A O 1
ATOM 565 N N . PRO A 1 71 ? 10.231 1.742 -24.862 1.00 66.94 71 PRO A N 1
ATOM 566 C CA . PRO A 1 71 ? 9.300 2.605 -25.587 1.00 66.94 71 PRO A CA 1
ATOM 567 C C . PRO A 1 71 ? 8.324 3.330 -24.631 1.00 66.94 71 PRO A C 1
ATOM 569 O O . PRO A 1 71 ? 8.458 3.263 -23.415 1.00 66.94 71 PRO A O 1
ATOM 572 N N . ILE A 1 72 ? 7.303 3.977 -25.207 1.00 60.06 72 ILE A N 1
ATOM 573 C CA . ILE A 1 72 ? 6.236 4.840 -24.637 1.00 60.06 72 ILE A CA 1
ATOM 574 C C . ILE A 1 72 ? 5.784 4.539 -23.188 1.00 60.06 72 ILE A C 1
ATOM 576 O O . ILE A 1 72 ? 5.471 5.463 -22.441 1.00 60.06 72 ILE A O 1
ATOM 580 N N . LYS A 1 73 ? 5.724 3.269 -22.760 1.00 63.56 73 LYS A N 1
ATOM 581 C CA . LYS A 1 73 ? 5.338 2.918 -21.379 1.00 63.56 73 LYS A CA 1
ATOM 582 C C . LYS A 1 73 ? 6.366 3.357 -20.331 1.00 63.56 73 LYS A C 1
ATOM 584 O O . LYS A 1 73 ? 5.972 3.650 -19.209 1.00 63.56 73 LYS A O 1
ATOM 589 N N . TYR A 1 74 ? 7.646 3.416 -20.689 1.00 70.75 74 TYR A N 1
ATOM 590 C CA . TYR A 1 74 ? 8.716 3.890 -19.813 1.00 70.75 74 TYR A CA 1
ATOM 591 C C . TYR A 1 74 ? 8.469 5.342 -19.381 1.00 70.75 74 TYR A C 1
ATOM 593 O O . TYR A 1 74 ? 8.437 5.622 -18.185 1.00 70.75 74 TYR A O 1
ATOM 601 N N . ASP A 1 75 ? 8.21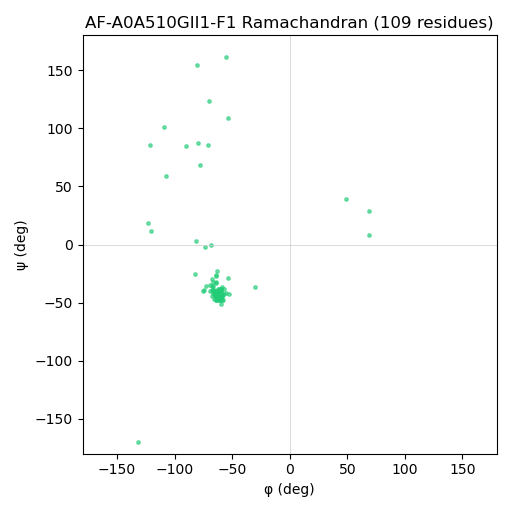5 6.235 -20.343 1.00 77.88 75 ASP A N 1
ATOM 602 C CA . ASP A 1 75 ? 7.961 7.656 -20.074 1.00 77.88 75 ASP A CA 1
ATOM 603 C C . ASP A 1 75 ? 6.691 7.832 -19.231 1.00 77.88 75 ASP A C 1
ATOM 605 O O . ASP A 1 75 ? 6.707 8.544 -18.233 1.00 77.88 75 ASP A O 1
ATOM 609 N N . LEU A 1 76 ? 5.626 7.078 -19.537 1.00 83.44 76 LEU A N 1
ATOM 610 C CA . LEU A 1 76 ? 4.392 7.092 -18.746 1.00 83.44 76 LEU A CA 1
ATOM 611 C C . LEU A 1 76 ? 4.623 6.706 -17.275 1.00 83.44 76 LEU A C 1
ATOM 613 O O . LEU A 1 76 ? 4.107 7.369 -16.376 1.00 83.44 76 LEU A O 1
ATOM 617 N N . TYR A 1 77 ? 5.358 5.621 -17.011 1.00 82.12 77 TYR A N 1
ATOM 618 C CA . TYR A 1 77 ? 5.626 5.181 -15.640 1.00 82.12 77 TYR A CA 1
ATOM 619 C C . TYR A 1 77 ? 6.564 6.143 -14.898 1.00 82.12 77 TYR A C 1
ATOM 621 O O . TYR A 1 77 ? 6.373 6.372 -13.703 1.00 82.12 77 TYR A O 1
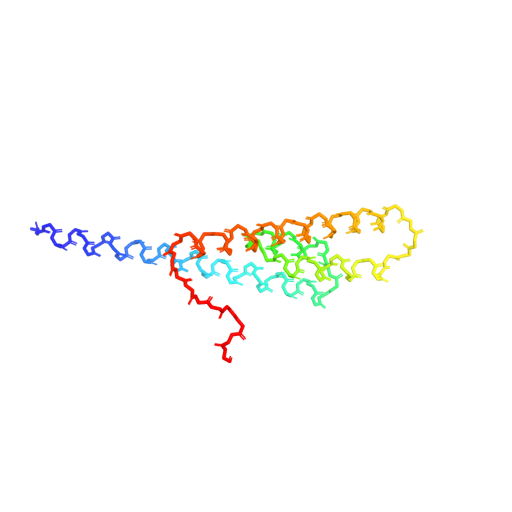ATOM 629 N N . MET A 1 78 ? 7.528 6.744 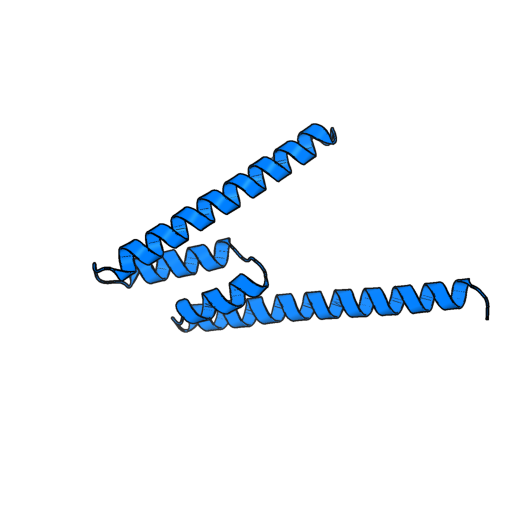-15.600 1.00 79.94 78 MET A N 1
ATOM 630 C CA . MET A 1 78 ? 8.398 7.789 -15.055 1.00 79.94 78 MET A CA 1
ATOM 631 C C . MET A 1 78 ? 7.609 9.043 -14.675 1.00 79.94 78 MET A C 1
ATOM 633 O O . MET A 1 78 ? 7.768 9.543 -13.562 1.00 79.94 78 MET A O 1
ATOM 637 N N . ASP A 1 79 ? 6.735 9.523 -15.559 1.00 87.00 79 ASP A N 1
ATOM 638 C CA . ASP A 1 79 ? 5.907 10.705 -15.315 1.00 87.00 79 ASP A CA 1
ATOM 639 C C . ASP A 1 79 ? 4.990 10.488 -14.109 1.00 87.00 79 ASP A C 1
ATOM 641 O O . ASP A 1 79 ? 4.977 11.299 -13.181 1.00 87.00 79 ASP A O 1
ATOM 645 N N . GLN A 1 80 ? 4.303 9.342 -14.056 1.00 86.88 80 GLN A N 1
ATOM 646 C CA . GLN A 1 80 ? 3.443 8.985 -12.924 1.00 86.88 80 GLN A CA 1
ATOM 647 C C . GLN A 1 80 ? 4.230 8.844 -11.613 1.00 86.88 80 GLN A C 1
ATOM 649 O O . GLN A 1 80 ? 3.775 9.296 -10.560 1.00 86.88 80 GLN A O 1
ATOM 654 N N . GLY A 1 81 ? 5.418 8.235 -11.655 1.00 82.44 81 GLY A N 1
ATOM 655 C CA . GLY A 1 81 ? 6.290 8.119 -10.488 1.00 82.44 81 GLY A CA 1
ATOM 656 C C . GLY A 1 81 ? 6.772 9.481 -9.980 1.00 82.44 81 GLY A C 1
ATOM 657 O O . GLY A 1 81 ? 6.747 9.740 -8.776 1.00 82.44 81 GLY A O 1
ATOM 658 N N . ASN A 1 82 ? 7.165 10.377 -10.885 1.00 86.38 82 ASN A N 1
ATOM 659 C CA . ASN A 1 82 ? 7.622 11.724 -10.547 1.00 86.38 82 ASN A CA 1
ATOM 660 C C . ASN A 1 82 ? 6.497 12.582 -9.959 1.00 86.38 82 ASN A C 1
ATOM 662 O O . ASN A 1 82 ? 6.712 13.266 -8.957 1.00 86.38 82 ASN A O 1
ATOM 666 N N . GLU A 1 83 ? 5.293 12.501 -10.525 1.00 89.88 83 GLU A N 1
ATOM 667 C CA . GLU A 1 83 ? 4.116 13.189 -9.995 1.00 89.88 83 GLU A CA 1
ATOM 668 C C . GLU A 1 83 ? 3.819 12.754 -8.552 1.00 89.88 83 GLU A C 1
ATOM 670 O O . GLU A 1 83 ? 3.626 13.590 -7.669 1.00 89.88 83 GLU A O 1
ATOM 675 N N . LEU A 1 84 ? 3.871 11.449 -8.271 1.00 85.88 84 LEU A N 1
ATOM 676 C CA . 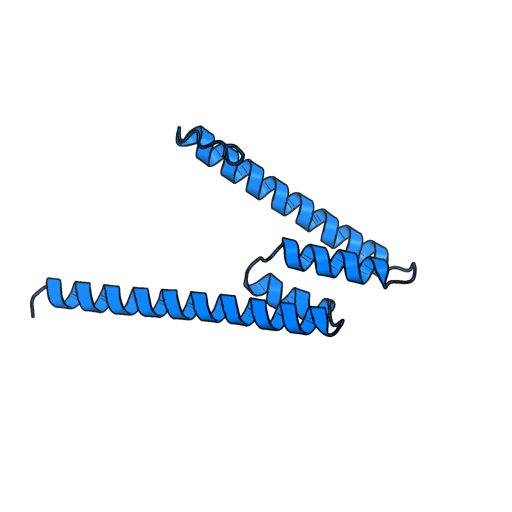LEU A 1 84 ? 3.642 10.932 -6.919 1.00 85.88 84 LEU A CA 1
ATOM 677 C C . LEU A 1 84 ? 4.732 11.352 -5.928 1.00 85.88 84 LEU A C 1
ATOM 679 O O . LEU A 1 84 ? 4.428 11.618 -4.765 1.00 85.88 84 LEU A O 1
ATOM 683 N N . ARG A 1 85 ? 5.995 11.447 -6.364 1.00 86.44 85 ARG A N 1
ATOM 684 C CA . ARG A 1 85 ? 7.079 11.991 -5.526 1.00 86.44 85 ARG A CA 1
ATOM 685 C C . ARG A 1 85 ? 6.809 13.449 -5.157 1.00 86.44 85 ARG A C 1
ATOM 687 O O . ARG A 1 85 ? 6.983 13.817 -3.998 1.00 86.44 85 ARG A O 1
ATOM 694 N N . PHE A 1 86 ? 6.333 14.248 -6.110 1.00 87.06 86 PHE A N 1
ATOM 695 C CA . PHE A 1 86 ? 5.960 15.640 -5.870 1.00 87.06 86 PHE A CA 1
ATOM 696 C C . PHE A 1 86 ? 4.765 15.769 -4.912 1.00 87.06 86 PHE A C 1
ATOM 698 O O . PHE A 1 86 ? 4.794 16.594 -4.001 1.00 87.06 86 PHE A O 1
ATOM 705 N N . GLN A 1 87 ? 3.737 14.926 -5.058 1.00 85.06 87 GLN A N 1
ATOM 706 C CA . GLN A 1 87 ? 2.602 14.884 -4.125 1.00 85.06 87 GLN A CA 1
ATOM 707 C C . GLN A 1 87 ? 3.053 14.540 -2.700 1.00 85.06 87 GLN A C 1
ATOM 709 O O . GLN A 1 87 ? 2.722 15.260 -1.760 1.00 85.06 87 GLN A O 1
ATOM 714 N N . LYS A 1 88 ? 3.880 13.499 -2.545 1.00 83.88 88 LYS A N 1
ATOM 715 C CA . LYS A 1 88 ? 4.416 13.093 -1.238 1.00 83.88 88 LYS A CA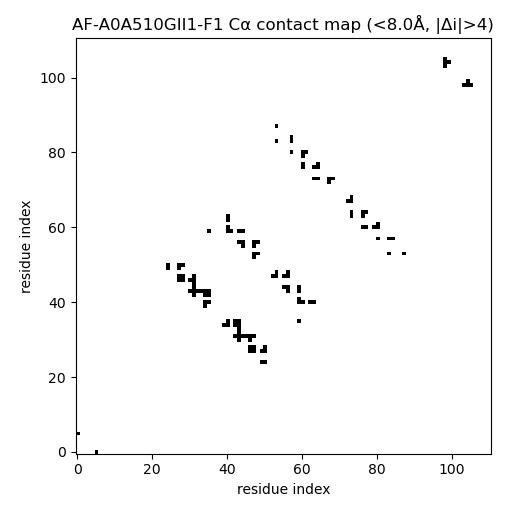 1
ATOM 716 C C . LYS A 1 88 ? 5.225 14.213 -0.571 1.00 83.88 88 LYS A C 1
ATOM 718 O O . LYS A 1 88 ? 5.157 14.378 0.644 1.00 83.88 88 LYS A O 1
ATOM 723 N N . GLN A 1 89 ? 5.991 14.975 -1.352 1.00 82.38 89 GLN A N 1
ATOM 724 C CA . GLN A 1 89 ? 6.764 16.102 -0.834 1.00 82.38 89 GLN A CA 1
ATOM 725 C C . GLN A 1 89 ? 5.858 17.238 -0.343 1.00 82.38 89 GLN A C 1
ATOM 727 O O . GLN A 1 89 ? 6.043 17.715 0.770 1.00 82.38 89 GLN A O 1
ATOM 732 N N . GLN A 1 90 ? 4.822 17.598 -1.105 1.00 82.44 90 GLN A N 1
ATOM 733 C CA . GLN A 1 90 ? 3.851 18.608 -0.671 1.00 82.44 90 GLN A CA 1
ATOM 734 C C . GLN A 1 90 ? 3.109 18.208 0.613 1.00 82.44 90 GLN A C 1
ATOM 736 O O . GLN A 1 90 ? 2.872 19.060 1.468 1.00 82.44 90 GLN A O 1
ATOM 741 N N . GLU A 1 91 ? 2.752 16.928 0.778 1.00 77.81 91 GLU A N 1
ATOM 742 C CA . GLU A 1 91 ? 2.140 16.434 2.021 1.00 77.81 91 GLU A CA 1
ATOM 743 C C . GLU A 1 91 ? 3.087 16.567 3.221 1.00 77.81 91 GLU A C 1
ATOM 745 O O . GLU A 1 91 ? 2.659 16.985 4.300 1.00 77.81 91 GLU A O 1
ATOM 750 N N . ALA A 1 92 ? 4.372 16.250 3.038 1.00 75.88 92 ALA A N 1
ATOM 751 C CA . ALA A 1 92 ? 5.384 16.404 4.080 1.00 75.88 92 ALA A CA 1
ATOM 752 C C . ALA A 1 92 ? 5.564 17.878 4.478 1.00 75.88 92 ALA A C 1
ATOM 754 O O . ALA A 1 92 ? 5.547 18.198 5.668 1.00 75.88 92 ALA A O 1
ATOM 755 N N . ASP A 1 93 ? 5.644 18.771 3.491 1.00 80.06 93 ASP A N 1
ATOM 756 C CA . ASP A 1 93 ? 5.792 20.211 3.708 1.00 80.06 93 ASP A CA 1
ATOM 757 C C . ASP A 1 93 ? 4.554 20.802 4.412 1.00 80.06 93 ASP A C 1
ATOM 759 O O . ASP A 1 93 ? 4.670 21.624 5.327 1.00 80.06 93 ASP A O 1
ATOM 763 N N . ALA A 1 94 ? 3.350 20.354 4.036 1.00 74.44 94 ALA A N 1
ATOM 764 C CA . ALA A 1 94 ? 2.099 20.765 4.673 1.00 74.44 94 ALA A CA 1
ATOM 765 C C . ALA A 1 94 ? 2.006 20.282 6.129 1.00 74.44 94 ALA A C 1
ATOM 767 O O . ALA A 1 94 ? 1.630 21.058 7.013 1.00 74.44 94 ALA A O 1
ATOM 768 N N . ALA A 1 95 ? 2.383 19.028 6.397 1.00 70.06 95 ALA A N 1
ATOM 769 C CA . ALA A 1 95 ? 2.434 18.484 7.749 1.00 70.06 95 ALA A CA 1
ATOM 770 C C . ALA A 1 95 ? 3.453 19.239 8.617 1.00 70.06 95 ALA A C 1
ATOM 772 O O . ALA A 1 95 ? 3.132 19.636 9.738 1.00 70.06 95 ALA A O 1
ATOM 773 N N . GLU A 1 96 ? 4.653 19.505 8.096 1.00 74.50 96 GLU A N 1
ATOM 774 C CA . GLU A 1 96 ? 5.682 20.281 8.794 1.00 74.50 96 GLU A CA 1
ATOM 775 C C . GLU A 1 96 ? 5.201 21.706 9.109 1.00 74.50 96 GLU A C 1
ATOM 777 O O . GLU A 1 96 ? 5.389 22.194 10.227 1.00 74.50 96 GLU A O 1
ATOM 782 N N . SER A 1 97 ? 4.530 22.360 8.158 1.00 73.25 97 SER A N 1
ATOM 783 C CA . SER A 1 97 ? 3.930 23.682 8.355 1.00 73.25 97 SER A CA 1
ATOM 784 C C . SER A 1 97 ? 2.860 23.666 9.452 1.00 73.25 97 SER A C 1
ATOM 786 O O . SER A 1 97 ? 2.870 24.527 10.334 1.00 73.25 97 SER A O 1
ATOM 788 N N . TYR A 1 98 ? 1.995 22.645 9.472 1.00 69.06 98 TYR A N 1
ATOM 789 C CA . TYR A 1 98 ? 1.001 22.460 10.530 1.00 69.06 98 TYR A CA 1
ATOM 790 C C . TYR A 1 98 ? 1.651 22.265 11.908 1.00 69.06 98 TYR A C 1
ATOM 792 O O . TYR A 1 98 ? 1.254 22.928 12.864 1.00 69.06 98 TYR A O 1
ATOM 800 N N . PHE A 1 99 ? 2.681 21.419 12.029 1.00 69.88 99 PHE A N 1
ATOM 801 C CA . PHE A 1 99 ? 3.384 21.211 13.303 1.00 69.88 99 PHE A CA 1
ATOM 802 C C . PHE A 1 99 ? 4.107 22.473 13.793 1.00 69.88 99 PHE A C 1
ATOM 804 O O . PHE A 1 99 ? 4.034 22.797 14.981 1.00 69.88 99 PHE A O 1
ATOM 811 N N . LYS A 1 100 ? 4.742 23.226 12.883 1.00 74.38 100 LYS A N 1
ATOM 812 C CA . LYS A 1 100 ? 5.347 24.532 13.192 1.00 74.38 100 LYS A CA 1
ATOM 813 C C . LYS A 1 100 ? 4.297 25.543 13.659 1.00 74.38 100 LYS A C 1
ATOM 815 O O . LYS A 1 100 ? 4.519 26.219 14.660 1.00 74.38 100 LYS A O 1
ATOM 820 N N . ALA A 1 101 ? 3.151 25.621 12.979 1.00 72.88 101 ALA A N 1
ATOM 821 C CA . ALA A 1 101 ? 2.052 26.520 13.333 1.00 72.88 101 ALA A CA 1
ATOM 822 C C . ALA A 1 101 ? 1.376 26.139 14.661 1.00 72.88 101 ALA A C 1
ATOM 824 O O . ALA A 1 101 ? 1.002 27.014 15.437 1.00 72.88 101 ALA A O 1
ATOM 825 N N . ALA A 1 102 ? 1.271 24.841 14.957 1.00 76.19 102 ALA A N 1
ATOM 826 C CA . ALA A 1 102 ? 0.736 24.324 16.215 1.00 76.19 102 ALA A CA 1
ATOM 827 C C . ALA A 1 102 ? 1.698 24.496 17.411 1.00 76.19 102 ALA A C 1
ATOM 829 O O . ALA A 1 102 ? 1.353 24.117 18.528 1.00 76.19 102 ALA A O 1
ATOM 830 N N . GLY A 1 103 ? 2.907 25.036 17.203 1.00 64.94 103 GLY A N 1
ATOM 831 C CA . GLY A 1 103 ? 3.913 25.224 18.255 1.00 64.94 103 GLY A CA 1
ATOM 832 C C . GLY A 1 103 ? 4.508 23.919 18.800 1.00 64.94 103 GLY A C 1
ATOM 833 O O . GLY A 1 103 ? 5.261 23.943 19.774 1.00 64.94 103 GLY A O 1
ATOM 834 N N . VAL A 1 104 ? 4.198 22.773 18.184 1.00 62.09 104 VAL A N 1
ATOM 835 C CA . VAL A 1 104 ? 4.710 21.460 18.584 1.00 62.09 104 VAL A CA 1
ATOM 836 C C . VAL A 1 104 ? 6.005 21.210 17.822 1.00 62.09 104 VAL A C 1
ATOM 838 O O . VAL A 1 104 ? 6.024 20.572 16.773 1.00 62.09 104 VAL A O 1
ATOM 841 N N . VAL A 1 105 ? 7.119 21.710 18.357 1.00 52.88 105 VAL A N 1
ATOM 842 C CA . VAL A 1 105 ? 8.451 21.288 17.909 1.00 52.88 105 VAL A CA 1
ATOM 843 C C . VAL A 1 105 ? 8.669 19.852 18.389 1.00 52.88 105 VAL A C 1
ATOM 845 O O . VAL A 1 105 ? 9.230 19.610 19.455 1.00 52.88 105 VAL A O 1
ATOM 848 N N . ARG A 1 106 ? 8.202 18.874 17.613 1.00 53.56 106 ARG A N 1
ATOM 849 C CA . ARG A 1 106 ? 8.800 17.539 17.615 1.00 53.56 106 ARG A CA 1
ATOM 850 C C . ARG A 1 106 ? 9.529 17.365 16.298 1.00 53.56 106 ARG A C 1
ATOM 852 O O . ARG A 1 106 ? 8.916 17.134 15.266 1.00 53.56 106 ARG A O 1
ATOM 859 N N . ASP A 1 107 ? 10.842 17.533 16.387 1.00 46.44 107 ASP A N 1
ATOM 860 C CA . ASP A 1 107 ? 11.824 17.152 15.381 1.00 46.44 107 ASP A CA 1
ATOM 861 C C . ASP A 1 107 ? 11.614 15.663 15.029 1.00 46.44 107 ASP A C 1
ATOM 863 O O . ASP A 1 107 ? 11.880 14.806 15.880 1.00 46.44 107 ASP A O 1
ATOM 867 N N . PRO A 1 108 ? 11.106 15.322 13.827 1.00 52.78 108 PRO A N 1
ATOM 868 C CA . PRO A 1 108 ? 10.855 13.934 13.444 1.00 52.78 108 PRO A CA 1
ATOM 869 C C . PRO A 1 108 ? 12.143 13.114 13.261 1.00 52.78 108 PRO A C 1
ATOM 871 O O . PRO A 1 108 ? 12.054 11.937 12.922 1.00 52.78 108 PRO A O 1
ATOM 874 N N . GLN A 1 109 ? 13.331 13.710 13.454 1.00 48.72 109 GLN A N 1
ATOM 875 C CA . GLN A 1 109 ? 14.628 13.049 13.283 1.00 48.72 109 GLN A CA 1
ATOM 876 C C . GLN A 1 109 ? 15.540 13.073 14.522 1.00 48.72 109 GLN A C 1
ATOM 878 O O . GLN A 1 109 ? 16.731 12.786 14.407 1.00 48.72 109 GLN A O 1
ATOM 883 N N . LYS A 1 110 ? 15.010 13.329 15.725 1.00 44.03 110 LYS A N 1
ATOM 884 C CA . LYS A 1 110 ? 15.760 13.108 16.976 1.00 44.03 110 LYS A CA 1
ATOM 885 C C . LYS A 1 110 ? 15.061 12.134 17.919 1.00 44.03 110 LYS A C 1
ATOM 887 O O . LYS A 1 110 ? 14.380 12.554 18.852 1.00 44.03 110 LYS A O 1
ATOM 892 N N . GLN A 1 111 ? 15.309 10.843 17.697 1.00 40.91 111 GLN A N 1
ATOM 893 C CA . GLN A 1 111 ? 16.034 9.964 18.631 1.00 40.91 111 GLN A CA 1
ATOM 894 C C . GLN A 1 111 ? 16.471 8.681 17.924 1.00 40.91 111 GLN A C 1
ATOM 896 O O . GLN A 1 111 ? 15.629 8.084 17.221 1.00 40.91 111 GLN A O 1
#

Radius of gyration: 20.14 Å; Cα contacts (8 Å, |Δi|>4): 66; chains: 1; bounding box: 48×39×57 Å

Nearest PDB structures (foldseek):
  8rw5-assembly1_B  TM=6.090E-01  e=1.036E+00  Myxococcus xanthus
  8rot-assembly1_B  TM=6.072E-01  e=1.706E+00  Myxococcus xanthus
  5wft-assembly1_A  TM=4.549E-01  e=1.506E+00  Pseudomonas aeruginosa PAO1

InterPro domains:
  IPR011990 Tetratricopeptide-like helical domain superfamily [G3DSA:1.25.40.10] (1-57)
  IPR011990 Tetratricopeptide-like helical domain superfamily [SSF48452] (3-101)

Foldseek 3Di:
DDPVVVVVVVVVVVVVVVVVVVVQLVVLQVVLVVCVVVVNLVVSLVSCVVVVVLVSNLVSLVSVLVVDDDDDVNVVSVVVSVVSVVVVVVVVVVVVVVCVVVVNPDDPPDD